Protein AF-A0A970AHP3-F1 (afdb_monomer_lite)

Foldseek 3Di:
DDDCQDPHGHDDDECPRDDPVNVVVVVVVCVVVPD

Radius of gyration: 10.47 Å; chains: 1; bounding box: 22×19×24 Å

Secondary structure (DSSP, 8-state):
---SSBTTB----BTTTB-HHHHHHHHHHHHHHH-

Structure (mmCIF, N/CA/C/O backbone):
data_AF-A0A970AHP3-F1
#
_entry.id   AF-A0A970AHP3-F1
#
loop_
_atom_site.group_PDB
_atom_site.id
_atom_site.type_symbol
_atom_site.label_atom_id
_atom_site.label_alt_id
_atom_site.label_comp_id
_atom_site.label_asym_id
_atom_site.label_entity_id
_atom_site.label_seq_id
_atom_site.pd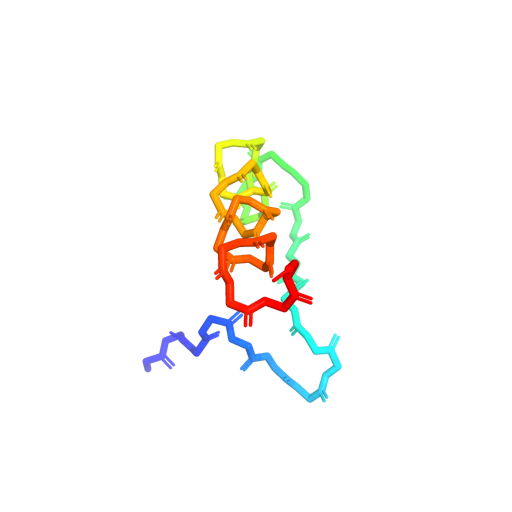bx_PDB_ins_code
_atom_site.Cartn_x
_atom_site.Cartn_y
_atom_site.Cartn_z
_atom_site.occupancy
_atom_site.B_iso_or_equiv
_atom_site.auth_seq_id
_atom_site.auth_comp_id
_atom_site.auth_asym_id
_atom_site.auth_atom_id
_atom_site.pdbx_PDB_model_num
ATOM 1 N N . MET A 1 1 ? -9.967 -15.222 2.951 1.00 50.94 1 MET A N 1
ATOM 2 C CA . MET A 1 1 ? -8.562 -14.863 2.667 1.00 50.94 1 MET A CA 1
ATOM 3 C C . MET A 1 1 ? -8.523 -13.384 2.337 1.00 50.94 1 MET A C 1
ATOM 5 O O . MET A 1 1 ? -9.111 -13.001 1.331 1.00 50.94 1 MET A O 1
ATOM 9 N N . ALA A 1 2 ? -7.948 -12.550 3.204 1.00 65.50 2 ALA A N 1
ATOM 10 C CA . ALA A 1 2 ? -7.803 -11.130 2.899 1.00 65.50 2 ALA A CA 1
ATOM 11 C C . ALA A 1 2 ? -6.849 -11.000 1.703 1.00 65.50 2 ALA A C 1
ATOM 13 O O . ALA A 1 2 ? -5.700 -11.434 1.778 1.00 65.50 2 ALA A O 1
ATOM 14 N N . ARG A 1 3 ? -7.349 -10.505 0.568 1.00 81.12 3 ARG A N 1
ATOM 15 C CA . ARG A 1 3 ? -6.506 -10.204 -0.592 1.00 81.12 3 ARG A CA 1
ATOM 16 C C . ARG A 1 3 ? -5.789 -8.890 -0.295 1.00 81.12 3 ARG A C 1
ATOM 18 O O . ARG A 1 3 ? -6.441 -7.943 0.129 1.00 81.12 3 ARG A O 1
ATOM 25 N N . LEU A 1 4 ? -4.473 -8.845 -0.507 1.00 89.31 4 LEU A N 1
ATOM 26 C CA . LEU A 1 4 ? -3.672 -7.631 -0.308 1.00 89.31 4 LEU A CA 1
ATOM 27 C C . LEU A 1 4 ? -4.177 -6.480 -1.194 1.00 89.31 4 LEU A C 1
ATOM 29 O O . LEU A 1 4 ? -4.256 -5.346 -0.743 1.00 89.31 4 LEU A O 1
ATOM 33 N N . PHE A 1 5 ? -4.577 -6.798 -2.427 1.00 94.81 5 PHE A N 1
ATOM 34 C CA . PHE A 1 5 ? -5.156 -5.860 -3.385 1.00 94.81 5 PHE A CA 1
ATOM 35 C C . PHE A 1 5 ? -6.662 -6.107 -3.541 1.00 94.81 5 PHE A C 1
ATOM 37 O O . PHE A 1 5 ? -7.092 -7.245 -3.765 1.00 94.81 5 PHE A O 1
ATOM 44 N N . GLY A 1 6 ? -7.451 -5.038 -3.421 1.00 92.81 6 GLY A N 1
ATOM 45 C CA . GLY A 1 6 ? -8.869 -4.995 -3.780 1.00 92.81 6 GLY A CA 1
ATOM 46 C C . GLY A 1 6 ? -9.082 -4.480 -5.207 1.00 92.81 6 GLY A C 1
ATOM 47 O O . GLY A 1 6 ? -8.143 -4.425 -5.996 1.00 92.81 6 GLY A O 1
ATOM 48 N N . THR A 1 7 ? -10.316 -4.075 -5.527 1.00 94.88 7 THR A N 1
ATOM 49 C CA . THR A 1 7 ? -10.691 -3.534 -6.851 1.00 94.88 7 THR A CA 1
ATOM 50 C C . THR A 1 7 ? -9.813 -2.357 -7.274 1.00 94.88 7 THR A C 1
ATOM 52 O O . THR A 1 7 ? -9.381 -2.289 -8.416 1.00 94.88 7 THR A O 1
ATOM 55 N N . ASP A 1 8 ? -9.488 -1.486 -6.320 1.00 94.75 8 ASP A N 1
ATOM 56 C CA . ASP A 1 8 ? -8.766 -0.238 -6.557 1.00 94.75 8 ASP A CA 1
ATOM 57 C C . ASP A 1 8 ? -7.531 -0.146 -5.646 1.00 94.75 8 ASP A C 1
ATOM 59 O O . ASP A 1 8 ? -7.352 0.799 -4.865 1.00 94.75 8 ASP A O 1
ATOM 63 N N . GLY A 1 9 ? -6.705 -1.186 -5.692 1.00 95.25 9 GLY A N 1
ATOM 64 C CA . GLY A 1 9 ? -5.449 -1.239 -4.956 1.00 95.25 9 GLY A CA 1
ATOM 65 C C . GLY A 1 9 ? -5.597 -1.648 -3.492 1.00 95.25 9 GLY A C 1
ATOM 66 O O . GLY A 1 9 ? -6.533 -2.348 -3.098 1.00 95.25 9 GLY A O 1
ATOM 67 N N . VAL A 1 10 ? -4.615 -1.250 -2.688 1.00 96.88 10 VAL A N 1
ATOM 68 C CA . VAL A 1 10 ? -4.513 -1.611 -1.272 1.00 96.88 10 VAL A CA 1
ATOM 69 C C . VAL A 1 10 ? -5.139 -0.508 -0.420 1.00 96.88 10 VAL A C 1
ATOM 71 O O . VAL A 1 10 ? -4.711 0.643 -0.487 1.00 96.88 10 VAL A O 1
ATOM 74 N N . ARG A 1 11 ? -6.159 -0.843 0.377 1.00 95.38 11 ARG A N 1
ATOM 75 C CA . ARG A 1 11 ? -6.901 0.104 1.226 1.00 95.38 11 ARG A CA 1
ATOM 76 C C . ARG A 1 11 ? -7.111 -0.481 2.621 1.00 95.38 11 ARG A C 1
ATOM 78 O O . ARG A 1 11 ? -7.176 -1.696 2.774 1.00 95.38 11 ARG A O 1
ATO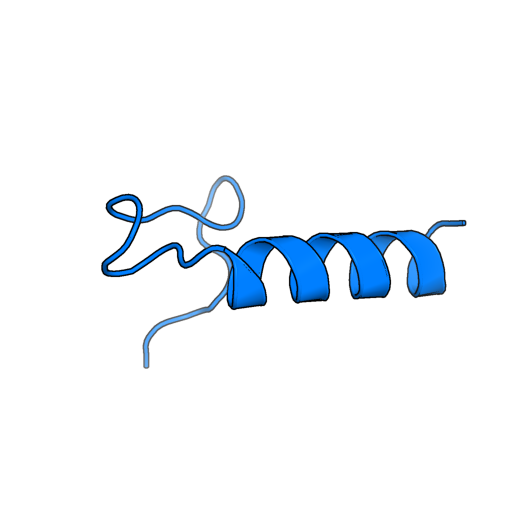M 85 N N . GLY A 1 12 ? -7.260 0.388 3.613 1.00 94.12 12 GLY A N 1
ATOM 86 C CA . GLY A 1 12 ? -7.580 0.0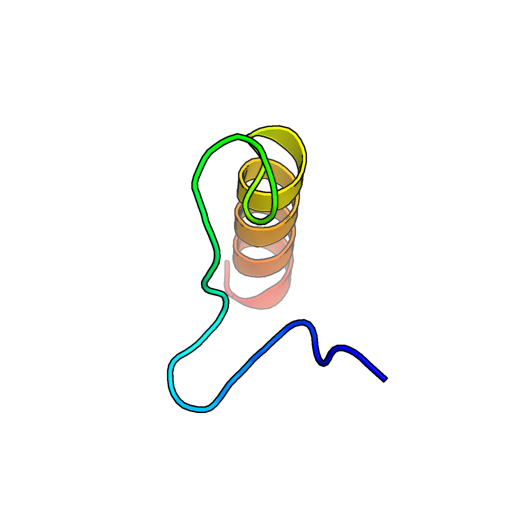11 4.987 1.00 94.12 12 GLY A CA 1
ATOM 87 C C . GLY A 1 12 ? -7.514 1.208 5.930 1.00 94.12 12 GLY A C 1
ATOM 88 O O . GLY A 1 12 ? -7.038 2.281 5.550 1.00 94.12 12 GLY A O 1
ATOM 89 N N . ILE A 1 13 ? -7.982 1.028 7.163 1.00 97.00 13 ILE A N 1
ATOM 90 C CA . ILE A 1 13 ? -7.872 2.040 8.222 1.00 97.00 13 ILE A CA 1
ATOM 91 C C . ILE A 1 13 ? -6.389 2.310 8.518 1.00 97.00 13 ILE A C 1
ATOM 93 O O . ILE A 1 13 ? -5.6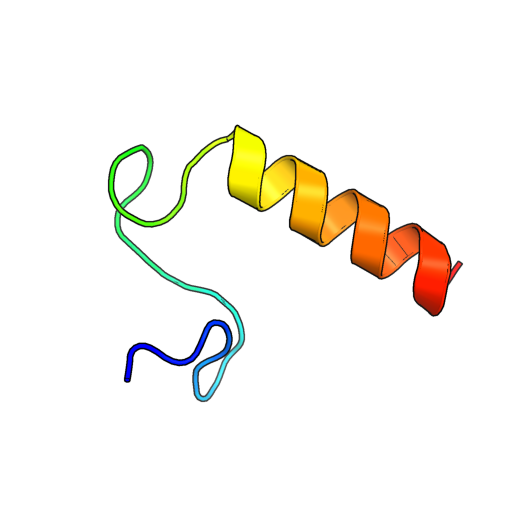21 1.387 8.817 1.00 97.00 13 ILE A O 1
ATOM 97 N N . ALA A 1 14 ? -5.993 3.583 8.463 1.00 97.56 14 ALA A N 1
ATOM 98 C CA . ALA A 1 14 ? -4.628 4.014 8.746 1.00 97.56 14 ALA A CA 1
ATOM 99 C C . ALA A 1 14 ? -4.185 3.590 10.156 1.00 97.56 14 ALA A C 1
ATOM 101 O O . ALA A 1 14 ? -4.954 3.676 11.113 1.00 97.56 14 ALA A O 1
ATOM 102 N N . ASN A 1 15 ? -2.938 3.131 10.279 1.00 97.44 15 ASN A N 1
ATOM 103 C CA . ASN A 1 15 ? -2.326 2.648 11.526 1.00 97.44 15 ASN A CA 1
ATOM 104 C C . ASN A 1 15 ? -2.994 1.417 12.168 1.00 97.44 15 ASN A C 1
ATOM 106 O O . ASN A 1 15 ? -2.622 1.039 13.277 1.00 97.44 15 ASN A O 1
ATOM 110 N N . LYS A 1 16 ? -3.936 0.760 11.480 1.00 96.00 16 LYS A N 1
ATOM 111 C CA . LYS A 1 16 ? -4.549 -0.497 11.934 1.00 96.00 16 LYS A CA 1
ATOM 112 C C . LYS A 1 16 ? -4.440 -1.584 10.873 1.00 96.00 16 LYS A C 1
ATOM 114 O O . LYS A 1 16 ? -3.872 -2.638 11.126 1.00 96.00 16 LYS A O 1
ATOM 119 N N . GLU A 1 17 ? -4.967 -1.302 9.688 1.00 95.25 17 GLU A N 1
ATOM 120 C CA . GLU A 1 17 ? -4.972 -2.217 8.543 1.00 95.25 17 GLU A CA 1
ATOM 121 C C . GLU A 1 17 ? -3.906 -1.798 7.527 1.00 95.25 17 GLU A C 1
ATOM 123 O O . GLU A 1 17 ? -3.116 -2.627 7.086 1.00 95.25 17 GLU A O 1
ATOM 128 N N . LEU A 1 18 ? -3.832 -0.497 7.216 1.00 96.12 18 LEU A N 1
ATOM 129 C CA . LEU A 1 18 ? -2.762 0.088 6.412 1.00 96.12 18 LEU A CA 1
ATOM 130 C C . LEU A 1 18 ? -1.709 0.700 7.345 1.00 96.12 18 LEU A C 1
ATOM 132 O O . LEU A 1 18 ? -1.864 1.820 7.838 1.00 96.12 18 LEU A O 1
ATOM 136 N N . THR A 1 19 ? -0.656 -0.064 7.629 1.00 97.62 19 THR A N 1
ATOM 137 C CA . THR A 1 19 ? 0.427 0.355 8.532 1.00 97.62 19 THR A CA 1
ATOM 138 C C . THR A 1 19 ? 1.554 1.076 7.778 1.00 97.62 19 THR A C 1
ATOM 140 O O . THR A 1 19 ? 1.742 0.834 6.581 1.00 97.62 19 THR A O 1
ATOM 143 N N . PRO A 1 20 ? 2.366 1.912 8.456 1.00 98.56 20 PRO A N 1
ATOM 144 C CA . PRO A 1 20 ? 3.522 2.560 7.830 1.00 98.56 20 PRO A CA 1
ATOM 145 C C . PRO A 1 20 ? 4.519 1.566 7.217 1.00 98.56 20 PRO A C 1
ATOM 147 O O . PRO A 1 20 ? 4.982 1.765 6.098 1.00 98.56 20 PRO A O 1
ATOM 150 N N . GLN A 1 21 ? 4.797 0.454 7.909 1.00 98.56 21 GLN A N 1
ATOM 151 C CA . GLN A 1 21 ? 5.696 -0.590 7.405 1.00 98.56 21 GLN A CA 1
ATOM 152 C C . GLN A 1 21 ? 5.154 -1.241 6.128 1.00 98.56 21 GLN A C 1
ATOM 154 O O . GLN A 1 21 ? 5.904 -1.506 5.192 1.00 98.56 21 GLN A O 1
ATOM 159 N N . MET A 1 22 ? 3.844 -1.483 6.073 1.00 97.12 22 MET A N 1
ATOM 160 C CA . MET A 1 22 ? 3.197 -2.039 4.891 1.00 97.12 22 MET A CA 1
ATOM 161 C C . MET A 1 22 ? 3.260 -1.068 3.708 1.00 97.12 22 MET A C 1
ATOM 163 O O . MET A 1 22 ? 3.582 -1.491 2.600 1.00 97.12 22 MET A O 1
ATOM 167 N N . ALA A 1 23 ? 3.018 0.225 3.940 1.00 98.06 23 ALA A N 1
ATOM 168 C CA . ALA A 1 23 ? 3.148 1.251 2.908 1.00 98.06 23 ALA A CA 1
ATOM 169 C C . ALA A 1 23 ? 4.587 1.347 2.368 1.00 98.06 23 ALA A C 1
ATOM 171 O O . ALA A 1 23 ? 4.784 1.392 1.154 1.00 98.06 23 ALA A O 1
ATOM 172 N N . PHE A 1 24 ? 5.590 1.303 3.252 1.00 98.50 24 PHE A N 1
ATOM 173 C CA . PHE A 1 24 ? 7.000 1.284 2.858 1.00 98.50 24 PHE A CA 1
ATOM 174 C C . PHE A 1 24 ? 7.333 0.069 1.981 1.00 98.50 24 PHE A C 1
ATOM 176 O O . PHE A 1 24 ? 7.900 0.223 0.899 1.00 98.50 24 PHE A O 1
ATOM 183 N N . ASN A 1 25 ? 6.919 -1.128 2.403 1.00 98.25 25 ASN A N 1
ATOM 184 C CA . ASN A 1 25 ? 7.170 -2.360 1.654 1.00 98.25 25 ASN A CA 1
ATOM 185 C C . ASN A 1 25 ? 6.483 -2.349 0.277 1.00 98.25 25 ASN A C 1
ATOM 187 O O . ASN A 1 25 ? 7.070 -2.805 -0.702 1.00 98.25 25 ASN A O 1
ATOM 191 N N . LEU A 1 26 ? 5.262 -1.808 0.179 1.00 97.69 26 LEU A N 1
ATOM 192 C CA . LEU A 1 26 ? 4.557 -1.649 -1.100 1.00 97.69 26 LEU A CA 1
ATOM 193 C C . LEU A 1 26 ? 5.305 -0.704 -2.046 1.00 97.69 26 LEU A C 1
ATOM 195 O O . LEU A 1 26 ? 5.460 -1.025 -3.222 1.00 97.69 26 LEU A O 1
ATOM 199 N N . GLY A 1 27 ? 5.798 0.429 -1.535 1.00 98.06 27 GLY A N 1
ATOM 200 C CA . GLY A 1 27 ? 6.601 1.371 -2.316 1.00 98.06 27 GLY A CA 1
ATOM 201 C C . GLY A 1 27 ? 7.911 0.755 -2.806 1.00 98.06 27 GLY A C 1
ATOM 202 O O . GLY A 1 27 ? 8.239 0.873 -3.984 1.00 98.06 27 GLY A O 1
ATOM 203 N N . GLN A 1 28 ? 8.624 0.036 -1.933 1.00 98.69 28 GLN A N 1
ATOM 204 C CA . GLN A 1 28 ? 9.855 -0.669 -2.298 1.00 98.69 28 GLN A CA 1
ATOM 205 C C . GLN A 1 28 ? 9.603 -1.734 -3.371 1.00 98.69 28 GLN A C 1
ATOM 207 O O . GLN A 1 28 ? 10.337 -1.793 -4.354 1.00 98.69 28 GLN A O 1
ATOM 212 N N . ALA A 1 29 ? 8.563 -2.556 -3.208 1.00 98.12 29 ALA A N 1
ATOM 213 C CA . ALA A 1 29 ? 8.206 -3.571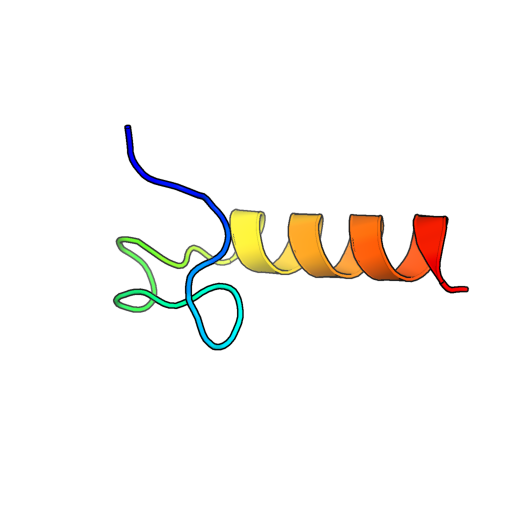 -4.194 1.00 98.12 29 ALA A CA 1
ATOM 214 C C . ALA A 1 29 ? 7.822 -2.937 -5.540 1.00 98.12 29 ALA A C 1
ATOM 216 O O . ALA A 1 29 ? 8.252 -3.413 -6.587 1.00 98.12 29 ALA A O 1
ATOM 217 N N . GLY A 1 30 ? 7.064 -1.836 -5.514 1.00 97.88 30 GLY A N 1
ATOM 218 C CA . GLY A 1 30 ? 6.719 -1.070 -6.709 1.00 97.88 30 GLY A CA 1
ATOM 219 C C . GLY A 1 30 ? 7.955 -0.534 -7.428 1.00 97.88 30 GLY A 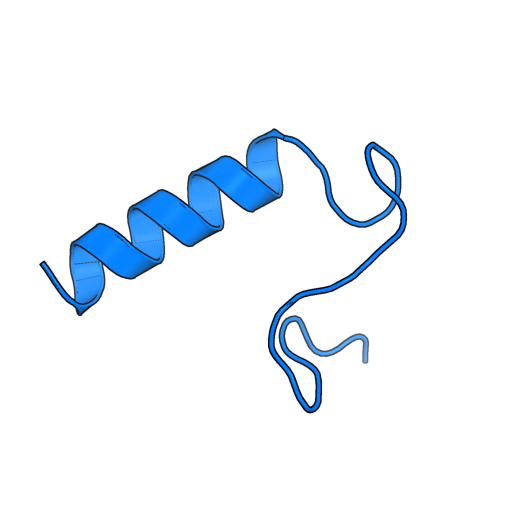C 1
ATOM 220 O O . GLY A 1 30 ? 8.091 -0.750 -8.625 1.00 97.88 30 GLY A O 1
ATOM 221 N N . ALA A 1 31 ? 8.885 0.086 -6.698 1.00 98.44 31 ALA A N 1
ATOM 222 C CA . ALA A 1 31 ? 10.141 0.573 -7.264 1.00 98.44 31 ALA A CA 1
ATOM 223 C C . ALA A 1 31 ? 11.023 -0.561 -7.809 1.00 98.44 31 ALA A C 1
ATOM 225 O O . ALA A 1 31 ? 11.646 -0.396 -8.846 1.00 98.44 31 ALA A O 1
ATOM 226 N N . TYR A 1 32 ? 11.063 -1.719 -7.145 1.00 98.44 32 TYR A N 1
ATOM 227 C CA . TYR A 1 32 ? 11.847 -2.867 -7.609 1.00 98.44 32 TYR A CA 1
ATOM 228 C C . TYR A 1 32 ? 11.308 -3.474 -8.912 1.00 98.44 32 TYR A C 1
ATOM 230 O O . TYR A 1 32 ? 12.085 -3.933 -9.742 1.00 98.44 32 TYR A O 1
ATOM 238 N N . ILE A 1 33 ? 9.984 -3.510 -9.078 1.00 98.25 33 ILE A N 1
ATOM 239 C CA . ILE A 1 33 ? 9.338 -4.135 -10.240 1.00 98.25 33 ILE A CA 1
ATOM 240 C C . ILE A 1 33 ? 9.165 -3.157 -11.409 1.00 98.25 33 ILE A C 1
ATOM 242 O O . ILE A 1 33 ? 9.203 -3.586 -12.560 1.00 98.25 33 ILE A O 1
ATOM 246 N N . LEU A 1 34 ? 8.912 -1.877 -11.124 1.00 97.56 34 LEU A N 1
ATOM 247 C CA . LEU A 1 34 ? 8.521 -0.873 -12.123 1.00 97.56 34 LEU A CA 1
ATOM 248 C C . LEU A 1 34 ? 9.570 0.225 -12.355 1.00 97.56 34 LEU A C 1
ATOM 250 O O . LEU A 1 34 ? 9.372 1.040 -13.255 1.00 97.56 34 LEU A O 1
ATOM 254 N N . GLY A 1 35 ? 10.604 0.299 -11.513 1.00 83.06 35 GLY A N 1
ATOM 255 C CA . GLY A 1 35 ? 11.720 1.238 -11.652 1.00 83.06 35 GLY A CA 1
ATOM 256 C C . GLY A 1 35 ? 12.756 0.803 -12.675 1.00 83.06 35 GLY A C 1
ATOM 257 O O . GLY A 1 35 ? 12.819 -0.405 -12.996 1.00 83.06 35 GLY A O 1
#

Sequence (35 aa):
MARLFGTDGVRGIANKELTPQMAFNLGQAGAYILG

pLDDT: mean 93.66, std 9.71, range [50.94, 98.69]